Protein AF-A0A1U7CLM0-F1 (afdb_monomer_lite)

Foldseek 3Di:
DPLQAAALLPDDLVRLVCCCCPLVVDPPADPSVCLNPDPCNSVVSLVSVVVDDQVSSVVVSHGNDRCPPDD

Sequence (71 aa):
MKMKLKPVVELGVAEAYVILVNHFGEDRLPPLEAVENEDWGRDLLLSRFEEHTAAELADAGLCLIEEEGFA

Radius of gyration: 12.36 Å; chains: 1; bounding box: 25×18×39 Å

Secondary structure (DSSP, 8-state):
----PEEGGGS-HHHHHHHHHHTT----PPPHHHHHHSTTHHHHHHHHHHTS-HHHHHHTTEESS------

pLDDT: mean 86.46, std 13.44, range [39.69, 94.44]

Organism: NCBI:txid1387353

Structure (mmCIF, N/CA/C/O backbone):
data_AF-A0A1U7CLM0-F1
#
_entry.id   AF-A0A1U7CLM0-F1
#
loop_
_atom_site.group_PDB
_atom_site.id
_atom_site.type_symbol
_atom_site.label_atom_id
_atom_site.label_alt_id
_atom_site.label_comp_id
_atom_site.label_asym_id
_atom_site.label_entity_id
_atom_site.label_seq_id
_atom_site.pdbx_PDB_ins_code
_atom_site.Cartn_x
_atom_site.Cartn_y
_atom_site.Cartn_z
_atom_site.occupancy
_atom_site.B_iso_or_equiv
_atom_site.auth_seq_id
_atom_site.auth_comp_id
_atom_site.auth_asym_id
_atom_site.aut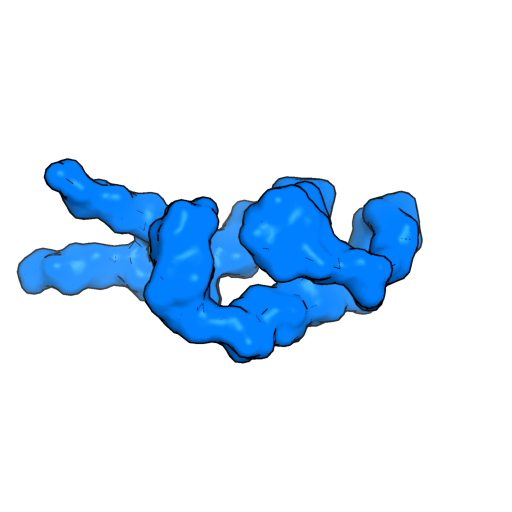h_atom_id
_atom_site.pdbx_PDB_model_num
ATOM 1 N N . MET A 1 1 ? -9.841 -8.788 19.716 1.00 44.72 1 MET A N 1
ATOM 2 C CA . MET A 1 1 ? -8.400 -8.729 19.388 1.00 44.72 1 MET A CA 1
ATOM 3 C C . MET A 1 1 ? -8.177 -7.383 18.726 1.00 44.72 1 MET A C 1
ATOM 5 O O . MET A 1 1 ? -8.842 -7.139 17.731 1.00 44.72 1 MET A O 1
ATOM 9 N N . LYS A 1 2 ? -7.377 -6.474 19.307 1.00 53.03 2 LYS A N 1
ATOM 10 C CA . LYS A 1 2 ? -7.022 -5.220 18.620 1.00 53.03 2 LYS A CA 1
ATOM 11 C C . LYS A 1 2 ? -6.207 -5.623 17.388 1.00 53.03 2 LYS A C 1
ATOM 13 O O . LYS A 1 2 ? -5.092 -6.111 17.548 1.00 53.03 2 LYS A O 1
ATOM 18 N N . MET A 1 3 ? -6.796 -5.535 16.198 1.00 60.28 3 MET A N 1
ATOM 19 C CA . MET A 1 3 ? -6.045 -5.683 14.953 1.00 60.28 3 MET A CA 1
ATOM 20 C C . MET A 1 3 ? -5.112 -4.480 14.891 1.00 60.28 3 MET A C 1
ATOM 22 O O . MET A 1 3 ? -5.572 -3.350 14.764 1.00 60.28 3 MET A O 1
ATOM 26 N N . LYS A 1 4 ? -3.816 -4.712 15.114 1.00 80.56 4 LYS A N 1
ATOM 27 C CA . LYS A 1 4 ? -2.812 -3.671 14.922 1.00 80.56 4 LYS A CA 1
ATOM 28 C C . LYS A 1 4 ? -2.729 -3.438 13.416 1.00 80.56 4 LYS A C 1
ATOM 30 O O . LYS A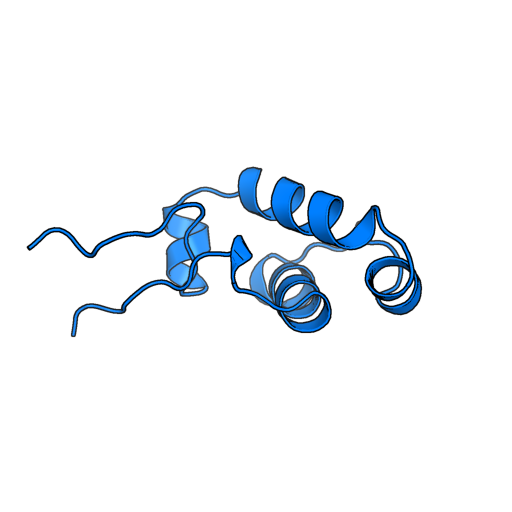 1 4 ? -2.286 -4.334 12.701 1.00 80.56 4 LYS A O 1
ATOM 35 N N . LEU A 1 5 ? -3.229 -2.292 12.965 1.00 88.94 5 LEU A N 1
ATOM 36 C CA . LEU A 1 5 ? -3.145 -1.888 11.568 1.00 88.94 5 LEU A CA 1
ATOM 37 C C . LEU A 1 5 ? -1.682 -1.609 11.220 1.00 88.94 5 LEU A C 1
ATOM 39 O O . LEU A 1 5 ? -0.926 -1.108 12.059 1.00 88.94 5 LEU A O 1
ATOM 43 N N . LYS A 1 6 ? -1.276 -1.991 10.010 1.00 91.00 6 LYS A N 1
ATOM 44 C CA . LYS A 1 6 ? 0.072 -1.732 9.507 1.00 91.00 6 LYS A CA 1
ATOM 45 C C . LYS A 1 6 ? 0.087 -0.381 8.772 1.00 91.00 6 LYS A C 1
ATOM 47 O O . LYS A 1 6 ? -0.690 -0.205 7.833 1.00 91.00 6 LYS A O 1
ATOM 52 N N . PRO A 1 7 ? 0.975 0.555 9.134 1.00 91.75 7 PRO A N 1
ATOM 53 C CA . PRO A 1 7 ? 1.203 1.767 8.364 1.00 91.75 7 PRO A CA 1
ATOM 54 C C . PRO A 1 7 ? 1.581 1.451 6.914 1.00 91.75 7 PRO A C 1
ATOM 56 O O . PRO A 1 7 ? 2.479 0.646 6.660 1.00 91.75 7 PRO A O 1
ATOM 59 N N . VAL A 1 8 ? 0.959 2.130 5.950 1.00 92.62 8 VAL A N 1
ATOM 60 C CA . VAL A 1 8 ? 1.263 1.949 4.517 1.00 92.62 8 VAL A CA 1
ATOM 61 C C . VAL A 1 8 ? 2.720 2.273 4.178 1.00 92.62 8 VAL A C 1
ATOM 63 O O . VAL A 1 8 ? 3.292 1.690 3.263 1.00 92.62 8 VAL A O 1
ATOM 66 N N . VAL A 1 9 ? 3.359 3.152 4.957 1.00 90.75 9 VAL A N 1
ATOM 67 C CA . VAL A 1 9 ? 4.778 3.507 4.809 1.00 90.75 9 VAL A CA 1
ATOM 68 C C . VAL A 1 9 ? 5.731 2.356 5.143 1.00 90.75 9 VAL A C 1
ATOM 70 O O . VAL A 1 9 ? 6.870 2.371 4.672 1.00 90.75 9 VAL A O 1
ATOM 73 N N . GLU A 1 10 ? 5.279 1.367 5.921 1.00 91.56 10 GLU A N 1
ATOM 74 C CA . GLU A 1 10 ? 6.038 0.157 6.263 1.00 91.56 10 GLU A CA 1
ATOM 75 C C . GLU A 1 10 ? 5.869 -0.965 5.224 1.00 91.56 10 GLU A C 1
ATOM 77 O O . GLU A 1 10 ? 6.521 -2.006 5.329 1.00 91.56 10 GLU A O 1
ATOM 82 N N . LEU A 1 11 ? 4.996 -0.783 4.227 1.00 91.44 11 LEU A N 1
ATOM 83 C CA . LEU A 1 11 ? 4.821 -1.749 3.147 1.00 91.44 11 LEU A CA 1
ATOM 84 C C . LEU A 1 11 ? 6.006 -1.708 2.180 1.00 91.44 11 LEU A C 1
ATOM 86 O O . LEU A 1 11 ? 6.527 -0.645 1.830 1.00 91.44 11 LEU A O 1
ATOM 90 N N . GLY A 1 12 ? 6.391 -2.887 1.691 1.00 92.19 12 GLY A N 1
ATOM 91 C CA . GLY A 1 12 ? 7.247 -2.981 0.510 1.00 92.19 12 GLY A CA 1
ATOM 92 C C . GLY A 1 12 ? 6.501 -2.526 -0.750 1.00 92.19 12 GLY A C 1
ATOM 93 O O . GLY A 1 12 ? 5.278 -2.610 -0.808 1.00 92.19 12 GLY A O 1
ATOM 94 N N . VAL A 1 13 ? 7.227 -2.102 -1.790 1.00 92.75 13 VAL A N 1
ATOM 95 C CA . VAL A 1 13 ? 6.631 -1.639 -3.062 1.00 92.75 13 VAL A CA 1
ATOM 96 C C . VAL A 1 13 ? 5.723 -2.703 -3.686 1.00 92.75 13 VAL A C 1
ATOM 98 O O . VAL A 1 13 ? 4.559 -2.429 -3.966 1.00 92.75 13 VAL A O 1
ATOM 101 N N . ALA A 1 14 ? 6.216 -3.934 -3.833 1.00 93.69 14 ALA A N 1
ATOM 102 C CA . ALA A 1 14 ? 5.417 -5.039 -4.356 1.00 93.69 14 ALA A CA 1
ATOM 103 C C . ALA A 1 14 ? 4.207 -5.380 -3.468 1.00 93.69 14 ALA A C 1
ATOM 105 O O . ALA A 1 14 ? 3.136 -5.690 -3.984 1.00 93.69 14 ALA A O 1
ATOM 106 N N . GLU A 1 15 ? 4.352 -5.292 -2.141 1.00 93.88 15 GLU A N 1
ATOM 107 C CA . GLU A 1 15 ? 3.257 -5.536 -1.191 1.00 93.88 15 GLU A CA 1
ATOM 108 C C . GLU A 1 15 ? 2.153 -4.480 -1.361 1.00 93.88 15 GLU A C 1
ATOM 110 O O . GLU A 1 15 ? 0.992 -4.824 -1.576 1.00 93.88 15 GLU A O 1
ATOM 115 N N . ALA A 1 16 ? 2.527 -3.200 -1.354 1.00 94.00 16 ALA A N 1
ATOM 116 C CA . ALA A 1 16 ? 1.635 -2.069 -1.587 1.00 94.00 16 ALA A CA 1
ATOM 117 C C . ALA A 1 16 ? 0.915 -2.162 -2.941 1.00 94.00 16 ALA A C 1
ATOM 119 O O . ALA A 1 16 ? -0.302 -1.992 -3.009 1.00 94.00 16 ALA A O 1
ATOM 120 N N . TYR A 1 17 ? 1.652 -2.493 -4.002 1.00 94.44 17 TYR A N 1
ATOM 121 C CA . TYR A 1 17 ? 1.104 -2.667 -5.344 1.00 94.44 17 TYR A CA 1
ATOM 122 C C . TYR A 1 17 ? 0.024 -3.750 -5.387 1.00 94.44 17 TYR A C 1
ATOM 124 O O . TYR A 1 17 ? -1.080 -3.520 -5.875 1.00 94.44 17 TYR A O 1
ATOM 132 N N . VAL A 1 18 ? 0.323 -4.932 -4.843 1.00 93.62 18 VAL A N 1
ATOM 133 C CA . VAL A 1 18 ? -0.612 -6.064 -4.818 1.00 93.62 18 VAL A CA 1
ATOM 134 C C . VAL A 1 18 ? -1.873 -5.718 -4.035 1.00 93.62 18 VAL A C 1
ATOM 136 O O . VAL A 1 18 ? -2.961 -6.102 -4.457 1.00 93.62 18 VAL A O 1
ATOM 139 N N . ILE A 1 19 ? -1.755 -4.987 -2.926 1.00 94.19 19 ILE A N 1
ATOM 140 C CA . ILE A 1 19 ? -2.916 -4.564 -2.139 1.00 94.19 19 ILE A CA 1
ATOM 141 C C . ILE A 1 19 ? -3.775 -3.573 -2.931 1.00 94.19 19 ILE A C 1
ATOM 143 O O . ILE A 1 19 ? -4.985 -3.768 -3.020 1.00 94.19 19 ILE A O 1
ATOM 147 N N . LEU A 1 20 ? -3.180 -2.555 -3.557 1.00 93.81 20 LEU A N 1
ATOM 148 C CA . LEU A 1 20 ? -3.930 -1.590 -4.370 1.00 93.81 20 LEU A CA 1
ATOM 149 C C . LEU A 1 20 ? -4.667 -2.269 -5.531 1.00 93.81 20 LEU A C 1
ATOM 151 O O . LEU A 1 20 ? -5.847 -2.008 -5.747 1.00 93.81 20 LEU A O 1
ATOM 155 N N . VAL A 1 21 ? -4.020 -3.203 -6.228 1.00 93.62 21 VAL A N 1
ATOM 156 C CA . VAL A 1 21 ? -4.652 -3.925 -7.342 1.00 93.62 21 VAL A CA 1
ATOM 157 C C . VAL A 1 21 ? -5.718 -4.908 -6.849 1.00 93.62 21 VAL A C 1
ATOM 159 O O . VAL A 1 21 ? -6.849 -4.881 -7.324 1.00 93.62 21 VAL A O 1
ATOM 162 N N . ASN A 1 22 ? -5.394 -5.779 -5.891 1.00 93.12 22 ASN A N 1
ATOM 163 C CA . ASN A 1 22 ? -6.282 -6.885 -5.518 1.00 93.12 22 ASN A CA 1
ATOM 164 C C . ASN A 1 22 ? -7.370 -6.493 -4.512 1.00 93.12 22 ASN A C 1
ATOM 166 O O . ASN A 1 22 ? -8.450 -7.078 -4.545 1.00 93.12 22 ASN A O 1
ATOM 170 N N . HIS A 1 23 ? -7.080 -5.569 -3.594 1.00 92.12 23 HIS A N 1
ATOM 171 C CA . HIS A 1 23 ? -8.012 -5.164 -2.539 1.00 92.12 23 HIS A CA 1
ATOM 172 C C . HIS A 1 23 ? -8.806 -3.918 -2.930 1.00 92.12 23 HIS A C 1
ATOM 174 O O . HIS A 1 23 ? -10.012 -3.861 -2.704 1.00 92.12 23 HIS A O 1
ATOM 180 N N . PHE A 1 24 ? -8.137 -2.927 -3.524 1.00 90.56 24 PHE A N 1
ATOM 181 C CA . PHE A 1 24 ? -8.766 -1.659 -3.905 1.00 90.56 24 PHE A CA 1
ATOM 182 C C . PHE A 1 24 ? -9.211 -1.616 -5.372 1.00 90.56 24 PHE A C 1
ATOM 184 O O . PHE A 1 24 ? -9.942 -0.705 -5.756 1.00 90.56 24 PHE A O 1
ATOM 191 N N . GLY A 1 25 ? -8.833 -2.611 -6.182 1.00 90.50 25 GLY A N 1
ATOM 192 C CA . GLY A 1 25 ? -9.213 -2.671 -7.594 1.00 90.50 25 GLY A CA 1
ATOM 193 C C . GLY A 1 25 ? -8.570 -1.564 -8.429 1.00 90.50 25 GLY A C 1
ATOM 194 O O . GLY A 1 25 ? -9.183 -1.073 -9.372 1.00 90.50 25 GLY A O 1
ATOM 195 N N . GLU A 1 26 ? -7.370 -1.107 -8.063 1.00 89.69 26 GLU A N 1
ATOM 196 C CA . GLU A 1 26 ? -6.690 -0.041 -8.792 1.00 89.69 26 GLU A CA 1
ATOM 197 C C . GLU A 1 26 ? -6.084 -0.567 -10.103 1.00 89.69 26 GLU A C 1
ATOM 199 O O . GLU A 1 26 ? -4.997 -1.141 -10.130 1.00 89.69 26 GLU A O 1
ATOM 204 N N . ASP A 1 27 ? -6.771 -0.310 -11.214 1.00 85.62 27 ASP A N 1
ATOM 205 C CA . ASP A 1 27 ? -6.306 -0.678 -12.557 1.00 85.62 27 ASP A CA 1
ATOM 206 C C . ASP A 1 27 ? -5.358 0.362 -13.191 1.00 85.62 27 ASP A C 1
ATOM 208 O O . ASP A 1 27 ? -4.766 0.109 -14.242 1.00 85.62 27 ASP A O 1
ATOM 212 N N . ARG A 1 28 ? -5.209 1.562 -12.603 1.00 85.94 28 ARG A N 1
ATOM 213 C CA . ARG A 1 28 ? -4.427 2.676 -13.188 1.00 85.94 28 ARG A CA 1
ATOM 214 C C . ARG A 1 28 ? -3.017 2.794 -12.612 1.00 85.94 28 ARG A C 1
ATOM 216 O O . ARG A 1 28 ? -2.490 3.908 -12.497 1.00 85.94 28 ARG A O 1
ATOM 223 N N . LEU A 1 29 ? -2.411 1.669 -12.244 1.00 89.12 29 LEU A N 1
ATOM 224 C CA . LEU A 1 29 ? -1.016 1.615 -11.818 1.00 89.12 29 LEU A CA 1
ATOM 225 C C . LEU A 1 29 ? -0.095 1.256 -12.995 1.00 89.12 29 LEU A C 1
ATOM 227 O O . LEU A 1 29 ? -0.439 0.399 -13.812 1.00 89.12 29 LEU A O 1
ATOM 231 N N . PRO A 1 30 ? 1.095 1.878 -13.095 1.00 91.94 30 PRO A N 1
ATOM 232 C CA . PRO A 1 30 ? 2.148 1.418 -13.998 1.00 91.94 30 PRO A CA 1
ATOM 233 C C . PRO A 1 30 ? 2.530 -0.048 -13.720 1.00 91.94 30 PRO A C 1
ATOM 235 O O . PRO A 1 30 ? 2.184 -0.579 -12.667 1.00 91.94 30 PRO A O 1
ATOM 238 N N . PRO A 1 31 ? 3.264 -0.728 -14.615 1.00 92.38 31 PRO A N 1
ATOM 239 C CA . PRO A 1 31 ? 3.761 -2.076 -14.346 1.00 92.38 31 PRO A CA 1
ATOM 240 C C . PRO A 1 31 ? 4.625 -2.115 -13.079 1.00 92.38 31 PRO A C 1
ATOM 242 O O . PRO A 1 31 ? 5.446 -1.220 -12.885 1.00 92.38 31 PRO A O 1
ATOM 245 N N . LEU A 1 32 ? 4.487 -3.170 -12.265 1.00 91.50 32 LEU A N 1
ATOM 246 C CA . LEU A 1 32 ? 5.247 -3.333 -11.016 1.00 91.50 32 LEU A CA 1
ATOM 247 C C . LEU A 1 32 ? 6.759 -3.130 -11.214 1.00 91.50 32 LEU A C 1
ATOM 249 O O . LEU A 1 32 ? 7.381 -2.443 -10.417 1.00 91.50 32 LEU A O 1
ATOM 253 N N . GLU A 1 33 ? 7.325 -3.634 -12.314 1.00 92.50 33 GLU A N 1
ATOM 254 C CA . GLU A 1 33 ? 8.744 -3.447 -12.645 1.00 92.50 33 GLU A CA 1
ATOM 255 C C . GLU A 1 33 ? 9.149 -1.964 -12.694 1.00 92.50 33 GLU A C 1
ATOM 257 O O . GLU A 1 33 ? 10.188 -1.595 -12.156 1.00 92.50 33 GLU A O 1
ATOM 262 N N . ALA A 1 34 ? 8.327 -1.096 -13.290 1.00 93.06 34 ALA A N 1
ATOM 263 C CA . ALA A 1 34 ? 8.610 0.338 -13.334 1.00 93.06 34 ALA A CA 1
ATOM 264 C C . ALA A 1 34 ? 8.491 0.971 -11.941 1.00 93.06 34 ALA A C 1
ATOM 266 O O . ALA A 1 34 ? 9.295 1.818 -11.576 1.00 93.06 34 ALA A O 1
ATOM 267 N N . VAL A 1 35 ? 7.515 0.527 -11.146 1.00 92.81 35 VAL A N 1
ATOM 268 C CA . VAL A 1 35 ? 7.302 1.017 -9.777 1.00 92.81 35 VAL A CA 1
ATOM 269 C C . VAL A 1 35 ? 8.445 0.589 -8.839 1.00 92.81 35 VAL A C 1
ATOM 271 O O . VAL A 1 35 ? 8.814 1.346 -7.949 1.00 92.81 35 VAL A O 1
ATOM 274 N N . GLU A 1 36 ? 9.020 -0.602 -9.018 1.00 92.25 36 GLU A N 1
ATOM 275 C CA . GLU A 1 36 ? 10.128 -1.102 -8.189 1.00 92.25 36 GLU A CA 1
ATOM 276 C C . GLU A 1 36 ? 11.488 -0.505 -8.555 1.00 92.25 36 GLU A C 1
ATOM 278 O O . GLU A 1 36 ? 12.330 -0.337 -7.674 1.00 92.25 36 GLU A O 1
ATOM 283 N N . ASN A 1 37 ? 11.722 -0.213 -9.836 1.00 91.50 37 ASN A N 1
ATOM 284 C C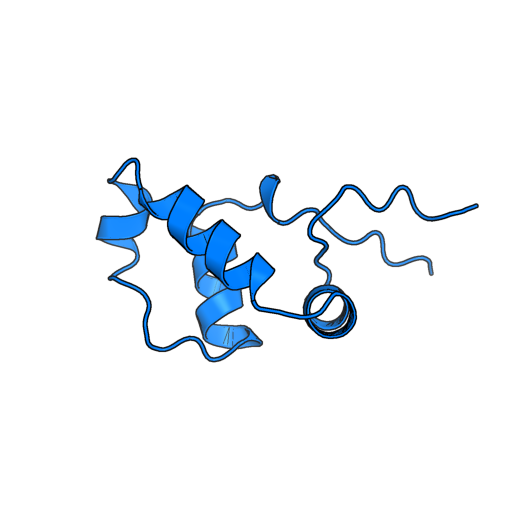A . ASN A 1 37 ? 13.024 0.269 -10.300 1.00 91.50 37 ASN A CA 1
ATOM 285 C C . ASN A 1 37 ? 13.174 1.792 -10.237 1.00 91.50 37 ASN A C 1
ATOM 287 O O . ASN A 1 37 ? 14.301 2.282 -10.214 1.00 91.50 37 ASN A O 1
ATOM 291 N N . GLU A 1 38 ? 12.069 2.536 -10.217 1.00 91.50 38 GLU A N 1
ATOM 292 C CA . GLU A 1 38 ? 12.097 3.991 -10.294 1.00 91.50 38 GLU A CA 1
ATOM 293 C C . GLU A 1 38 ? 11.801 4.656 -8.945 1.00 91.50 38 GLU A C 1
ATOM 295 O O . GLU A 1 38 ? 10.903 4.250 -8.205 1.00 91.50 38 GLU A O 1
ATOM 300 N N . ASP A 1 39 ? 12.487 5.767 -8.664 1.00 86.81 39 ASP A N 1
ATOM 301 C CA . ASP A 1 39 ? 12.356 6.503 -7.397 1.00 86.81 39 ASP A CA 1
ATOM 302 C C . ASP A 1 39 ? 10.946 7.080 -7.147 1.00 86.81 39 ASP A C 1
ATOM 304 O O . ASP A 1 39 ? 10.590 7.378 -6.009 1.00 86.81 39 ASP A O 1
ATOM 308 N N . TRP A 1 40 ? 10.114 7.224 -8.185 1.00 92.06 40 TRP A N 1
ATOM 309 C CA . TRP A 1 40 ? 8.741 7.735 -8.068 1.00 92.06 40 TRP A CA 1
ATOM 310 C C . TRP A 1 40 ? 7.711 6.667 -7.672 1.00 92.06 40 TRP A C 1
ATOM 312 O O . TRP A 1 40 ? 6.580 7.010 -7.320 1.00 92.06 40 TRP A O 1
ATOM 322 N N . GLY A 1 41 ? 8.057 5.377 -7.741 1.00 92.75 41 GLY A N 1
ATOM 323 C CA . GLY A 1 41 ? 7.089 4.294 -7.576 1.00 92.75 41 GLY A CA 1
ATOM 324 C C . GLY A 1 41 ? 6.481 4.231 -6.178 1.00 92.75 41 GLY A C 1
ATOM 325 O O . GLY A 1 41 ? 5.264 4.113 -6.035 1.00 92.75 41 GLY A O 1
ATOM 326 N N . ARG A 1 42 ? 7.306 4.373 -5.135 1.00 91.38 42 ARG A N 1
ATOM 327 C CA . ARG A 1 42 ? 6.831 4.346 -3.745 1.00 91.38 42 ARG A CA 1
ATOM 328 C C . ARG A 1 42 ? 5.910 5.523 -3.429 1.00 91.38 42 ARG A C 1
ATOM 330 O O . ARG A 1 42 ? 4.843 5.299 -2.867 1.00 91.38 42 ARG A O 1
ATOM 337 N N . ASP A 1 43 ? 6.294 6.739 -3.812 1.00 92.50 43 ASP A N 1
ATOM 338 C CA . ASP A 1 43 ? 5.466 7.936 -3.619 1.00 92.50 43 ASP A CA 1
ATOM 339 C C . ASP A 1 43 ? 4.115 7.802 -4.330 1.00 92.50 43 ASP A C 1
ATOM 341 O O . ASP A 1 43 ? 3.079 8.073 -3.728 1.00 92.50 43 ASP A O 1
ATOM 345 N N . LEU A 1 44 ? 4.099 7.285 -5.566 1.00 93.19 44 LEU A N 1
ATOM 346 C CA . LEU A 1 44 ? 2.853 7.031 -6.291 1.00 93.19 44 LEU A CA 1
ATOM 347 C C . LEU A 1 44 ? 1.915 6.099 -5.512 1.00 93.19 44 LEU A C 1
ATOM 349 O O . LEU A 1 44 ? 0.726 6.392 -5.399 1.00 93.19 44 LEU A O 1
ATOM 353 N N . LEU A 1 45 ? 2.432 4.979 -4.994 1.00 93.25 45 LEU A N 1
ATOM 354 C CA . LEU A 1 45 ? 1.630 4.007 -4.243 1.00 93.25 45 LEU A CA 1
ATOM 355 C C . LEU A 1 45 ? 1.078 4.610 -2.948 1.00 93.25 45 LEU A C 1
ATOM 357 O O . LEU A 1 45 ? -0.089 4.396 -2.626 1.00 93.25 45 LEU A O 1
ATOM 361 N N . LEU A 1 46 ? 1.894 5.383 -2.227 1.00 92.50 46 LEU A N 1
ATOM 362 C CA . LEU A 1 46 ? 1.461 6.072 -1.012 1.00 92.50 46 LEU A CA 1
ATOM 363 C C . LEU A 1 46 ? 0.339 7.067 -1.310 1.00 92.50 46 LEU A C 1
ATOM 365 O O . LEU A 1 46 ? -0.692 7.013 -0.645 1.00 92.50 46 LEU A O 1
ATOM 369 N N . SER A 1 47 ? 0.478 7.876 -2.364 1.00 93.06 47 SER A N 1
ATOM 370 C CA . SER A 1 47 ? -0.580 8.801 -2.774 1.00 93.06 47 SER A CA 1
ATOM 371 C C . SER A 1 47 ? -1.886 8.097 -3.136 1.00 93.06 47 SER A C 1
ATOM 373 O O . SER A 1 47 ? -2.945 8.637 -2.842 1.00 93.06 47 SER A O 1
ATOM 375 N N . ARG A 1 48 ? -1.852 6.876 -3.696 1.00 93.56 48 ARG A N 1
ATOM 376 C CA . ARG A 1 48 ? -3.087 6.098 -3.923 1.00 93.56 48 ARG A CA 1
ATOM 377 C C . ARG A 1 48 ? -3.746 5.660 -2.624 1.00 93.56 48 ARG A C 1
ATOM 379 O O . ARG A 1 48 ? -4.963 5.729 -2.509 1.00 93.56 48 ARG A O 1
ATOM 386 N N . PHE A 1 49 ? -2.970 5.258 -1.619 1.00 93.12 49 PHE A N 1
ATOM 387 C CA . PHE A 1 49 ? -3.540 4.952 -0.306 1.00 93.12 49 PHE A CA 1
ATOM 388 C C . PHE A 1 49 ? -4.163 6.181 0.365 1.00 93.12 49 PHE A C 1
ATOM 390 O O . PHE A 1 49 ? -5.166 6.034 1.060 1.00 93.12 49 PHE A O 1
ATOM 397 N N . GLU A 1 50 ? -3.618 7.380 0.142 1.00 92.12 50 GLU A N 1
ATOM 398 C CA . GLU A 1 50 ? -4.189 8.639 0.646 1.00 92.12 50 GLU A CA 1
ATOM 399 C C . GLU A 1 50 ? -5.546 8.994 0.008 1.00 92.12 50 GLU A C 1
ATOM 401 O O . GLU A 1 50 ? -6.314 9.758 0.594 1.00 92.12 50 GLU A O 1
ATOM 406 N N . GLU A 1 51 ? -5.875 8.429 -1.159 1.00 92.50 51 GLU A N 1
ATOM 407 C CA . GLU A 1 51 ? -7.190 8.591 -1.798 1.00 92.50 51 GLU A CA 1
ATOM 408 C C . GLU A 1 51 ? -8.285 7.734 -1.135 1.00 92.50 51 GLU A C 1
ATOM 410 O O . GLU A 1 51 ? -9.474 7.975 -1.362 1.00 92.50 51 GLU A O 1
ATOM 415 N N . HIS A 1 52 ? -7.909 6.769 -0.288 1.00 90.62 52 HIS A N 1
ATOM 416 C CA . HIS A 1 52 ? -8.835 5.888 0.421 1.00 90.62 52 HIS A CA 1
ATOM 417 C C . HIS A 1 52 ? -9.114 6.356 1.849 1.00 90.62 52 HIS A C 1
ATOM 419 O O . HIS A 1 52 ? -8.287 6.961 2.534 1.00 90.62 52 HIS A O 1
ATOM 425 N N . THR A 1 53 ? -10.310 6.040 2.343 1.00 90.88 53 THR A N 1
ATOM 426 C CA . THR A 1 53 ? -10.686 6.362 3.719 1.00 90.88 53 THR A CA 1
ATOM 427 C C . THR A 1 53 ? -10.010 5.425 4.720 1.00 90.88 53 THR A C 1
ATOM 429 O O . THR A 1 53 ? -9.704 4.270 4.427 1.00 90.88 53 THR A O 1
ATOM 432 N N . ALA A 1 54 ? -9.848 5.887 5.964 1.00 89.75 54 ALA A N 1
ATOM 433 C CA . ALA A 1 54 ? -9.291 5.069 7.044 1.00 89.75 54 ALA A CA 1
ATOM 434 C C . ALA A 1 54 ? -10.072 3.762 7.281 1.00 89.75 54 ALA A C 1
ATOM 436 O O . ALA A 1 54 ? -9.477 2.765 7.673 1.00 89.75 54 ALA A O 1
ATOM 437 N N . ALA A 1 55 ? -11.386 3.750 7.029 1.00 88.75 55 ALA A N 1
ATOM 438 C CA . ALA A 1 55 ? -12.203 2.545 7.149 1.00 88.75 55 ALA A CA 1
ATOM 439 C C . ALA A 1 55 ? -11.870 1.510 6.062 1.00 88.75 55 ALA A C 1
ATOM 441 O O . ALA A 1 55 ? -11.776 0.325 6.365 1.00 88.75 55 ALA A O 1
ATOM 442 N N . GLU A 1 56 ? -11.658 1.952 4.821 1.00 91.44 56 GLU A N 1
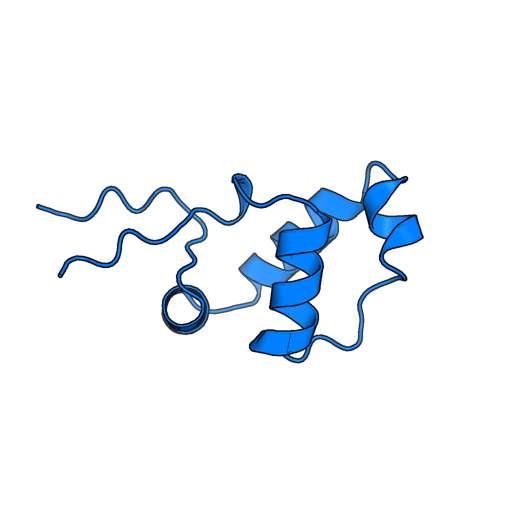ATOM 443 C CA . GLU A 1 56 ? -11.269 1.069 3.714 1.00 91.44 56 GLU A CA 1
ATOM 444 C C . GLU A 1 56 ? -9.840 0.544 3.897 1.00 91.44 56 GLU A C 1
ATOM 446 O O . GLU A 1 56 ? -9.573 -0.635 3.683 1.00 91.44 56 GLU A O 1
ATOM 451 N N . LEU A 1 57 ? -8.927 1.397 4.369 1.00 91.56 57 LEU A N 1
ATOM 452 C CA . LEU A 1 57 ? -7.577 0.973 4.736 1.00 91.56 57 LEU A CA 1
ATOM 453 C C . LEU A 1 57 ? -7.609 -0.045 5.879 1.00 91.56 57 LEU A C 1
ATOM 455 O O . LEU A 1 57 ? -6.934 -1.068 5.798 1.00 91.56 57 LEU A O 1
ATOM 459 N N . ALA A 1 58 ? -8.430 0.186 6.905 1.00 91.31 58 ALA A N 1
ATOM 460 C CA . ALA A 1 58 ? -8.564 -0.734 8.027 1.00 91.31 58 ALA A CA 1
ATOM 461 C C . ALA A 1 58 ? -9.128 -2.104 7.615 1.00 91.31 58 ALA A C 1
ATOM 463 O O . ALA A 1 58 ? -8.726 -3.110 8.201 1.00 91.31 58 ALA A O 1
ATOM 464 N N . ASP A 1 59 ? -10.001 -2.162 6.603 1.00 90.88 59 ASP A N 1
ATOM 465 C CA . ASP A 1 59 ? -10.496 -3.418 6.014 1.00 90.88 59 ASP A CA 1
ATOM 466 C C . ASP A 1 59 ? -9.348 -4.239 5.399 1.00 90.88 59 ASP A C 1
ATOM 468 O O . ASP A 1 59 ? -9.239 -5.442 5.637 1.00 90.88 59 ASP A O 1
ATOM 472 N N . ALA A 1 60 ? -8.397 -3.555 4.752 1.00 90.06 60 ALA A N 1
ATOM 473 C CA . ALA A 1 60 ? -7.146 -4.141 4.266 1.00 90.06 60 ALA A CA 1
ATOM 474 C C . ALA A 1 60 ? -6.098 -4.395 5.375 1.00 90.06 60 ALA A C 1
ATOM 476 O O . ALA A 1 60 ? -4.994 -4.865 5.093 1.00 90.06 60 ALA A O 1
ATOM 477 N N . GLY A 1 61 ? -6.405 -4.083 6.640 1.00 91.25 61 GLY A N 1
ATOM 478 C CA . GLY A 1 61 ? -5.464 -4.174 7.760 1.00 91.25 61 GLY A CA 1
ATOM 479 C C . GLY A 1 61 ? -4.385 -3.082 7.766 1.00 91.25 61 GLY A C 1
ATOM 480 O O . GLY A 1 61 ? -3.340 -3.258 8.398 1.00 91.25 61 GLY A O 1
ATOM 481 N N . LEU A 1 62 ? -4.628 -1.969 7.074 1.00 93.12 62 LEU A N 1
ATOM 482 C CA . LEU A 1 62 ? -3.699 -0.864 6.856 1.00 93.12 62 LEU A CA 1
ATOM 483 C C . LEU A 1 62 ? -4.138 0.438 7.540 1.00 93.12 62 LEU A C 1
ATOM 485 O O . LEU A 1 62 ? -5.301 0.626 7.888 1.00 93.12 62 LEU A O 1
ATOM 489 N N . CYS A 1 63 ? -3.198 1.368 7.693 1.00 93.00 63 CYS A N 1
ATOM 490 C CA . CYS A 1 63 ? -3.447 2.740 8.141 1.00 93.00 63 CYS A CA 1
ATOM 491 C C . CYS A 1 63 ? -2.449 3.728 7.504 1.00 93.00 63 CYS A C 1
ATOM 493 O O . CYS A 1 63 ? -1.344 3.343 7.131 1.00 93.00 63 CYS A O 1
ATOM 495 N N . LEU A 1 64 ? -2.814 5.011 7.366 1.00 88.81 6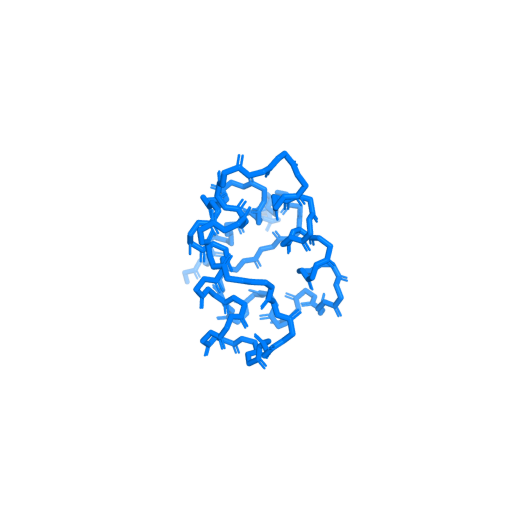4 LEU A N 1
ATOM 496 C CA . LEU A 1 64 ? -1.903 6.035 6.812 1.00 88.81 64 LEU A CA 1
ATOM 497 C C . LEU A 1 64 ? -0.826 6.474 7.807 1.00 88.81 64 LEU A C 1
ATOM 499 O O . LEU A 1 64 ? 0.313 6.738 7.434 1.00 88.81 64 LEU A O 1
ATOM 503 N N . ILE A 1 65 ? -1.200 6.541 9.079 1.00 82.25 65 ILE A N 1
ATOM 50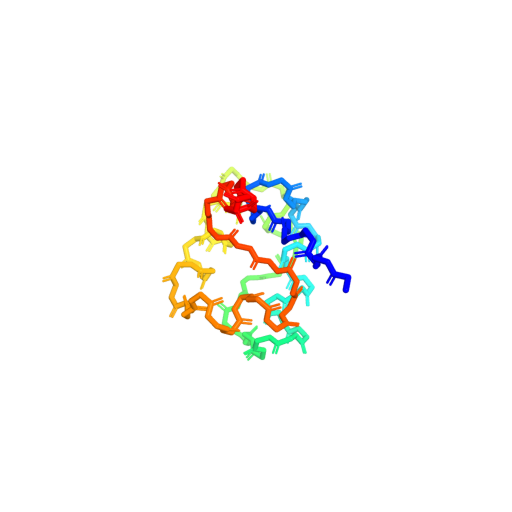4 C CA . ILE A 1 65 ? -0.338 6.918 10.197 1.00 82.25 65 ILE A CA 1
ATOM 505 C C . ILE A 1 65 ? -0.110 5.707 11.088 1.00 82.25 65 ILE A C 1
ATOM 507 O O . ILE A 1 65 ? -0.871 4.745 11.024 1.00 82.25 65 ILE A O 1
ATOM 511 N N . GLU A 1 66 ? 0.901 5.756 11.949 1.00 69.12 66 GLU A N 1
ATOM 512 C CA . GLU A 1 66 ? 1.000 4.803 13.050 1.00 69.12 66 GLU A CA 1
ATOM 513 C C . GLU A 1 66 ? -0.217 4.970 13.967 1.00 69.12 66 GLU A C 1
ATOM 515 O O . GLU A 1 66 ? -0.279 5.870 14.800 1.00 69.12 66 GLU A O 1
ATOM 520 N N . GLU A 1 67 ? -1.216 4.103 13.803 1.00 61.69 67 GLU A N 1
ATOM 521 C CA . GLU A 1 67 ? -2.275 3.943 14.791 1.00 61.69 67 GLU A CA 1
ATOM 522 C C . GLU A 1 67 ? -1.662 3.208 15.993 1.00 61.69 67 GLU A C 1
ATOM 524 O O . GLU A 1 67 ? -1.721 1.979 16.116 1.00 61.69 67 GLU A O 1
ATOM 529 N N . GLU A 1 68 ? -1.030 3.966 16.896 1.00 53.97 68 GLU A N 1
ATOM 530 C CA . GLU A 1 68 ? -0.774 3.509 18.261 1.00 53.97 68 GLU A CA 1
ATOM 531 C C . GLU A 1 68 ? -2.136 3.250 18.902 1.00 53.97 68 GLU A C 1
ATOM 533 O O . GLU A 1 68 ? -2.789 4.165 19.392 1.00 53.97 68 GLU A O 1
ATOM 538 N N . GLY A 1 69 ? -2.609 2.004 18.798 1.00 50.00 69 GLY A N 1
ATOM 539 C CA . GLY A 1 69 ? -3.980 1.633 19.119 1.00 50.00 69 GLY A CA 1
ATOM 540 C C . GLY A 1 69 ? -4.430 2.194 20.461 1.00 50.00 69 GLY A C 1
ATOM 541 O O . GLY A 1 69 ? -4.114 1.595 21.491 1.00 50.00 69 GLY A O 1
ATOM 542 N N . PHE A 1 70 ? -5.206 3.285 20.418 1.00 42.84 70 PHE A N 1
ATOM 543 C CA . PHE A 1 70 ? -5.667 4.057 21.573 1.00 42.84 70 PHE A CA 1
ATOM 544 C C . PHE A 1 70 ? -6.083 3.111 22.702 1.00 42.84 70 PHE A C 1
ATOM 546 O O . PHE A 1 70 ? -7.023 2.317 22.563 1.00 42.84 70 PHE A O 1
ATOM 553 N N . ALA A 1 71 ? -5.270 3.084 23.756 1.00 39.69 71 ALA A N 1
ATOM 554 C CA . ALA A 1 71 ? -5.499 2.313 24.971 1.00 39.69 71 ALA A CA 1
ATOM 555 C C . ALA A 1 71 ? -6.431 3.080 25.906 1.00 39.69 71 ALA A C 1
ATOM 557 O O . ALA A 1 71 ? -6.268 4.315 26.012 1.00 39.69 71 ALA A O 1
#